Protein AF-A0A7X8PTX6-F1 (afdb_monomer_lite)

Radius of gyration: 10.62 Å; chains: 1; bounding box: 25×17×28 Å

Foldseek 3Di:
DAEEEQEDCADPPPGHLVRVLVVVVVVCCVVVVPYHYHYDD

Secondary structure (DSSP, 8-state):
--EEEE-PPPBTTTB-HHHHHHHHHHHHHHH-TTPEEEE--

Structure (mmCIF, N/CA/C/O backbone):
data_AF-A0A7X8PTX6-F1
#
_entry.id   AF-A0A7X8PTX6-F1
#
loop_
_atom_site.group_PDB
_atom_site.id
_atom_site.type_symbol
_atom_site.label_atom_id
_atom_site.label_alt_id
_atom_site.label_comp_id
_atom_site.label_asym_id
_atom_site.label_entity_id
_atom_site.label_seq_id
_atom_site.pdbx_PDB_ins_code
_atom_site.Cartn_x
_atom_site.Cartn_y
_atom_site.Cartn_z
_at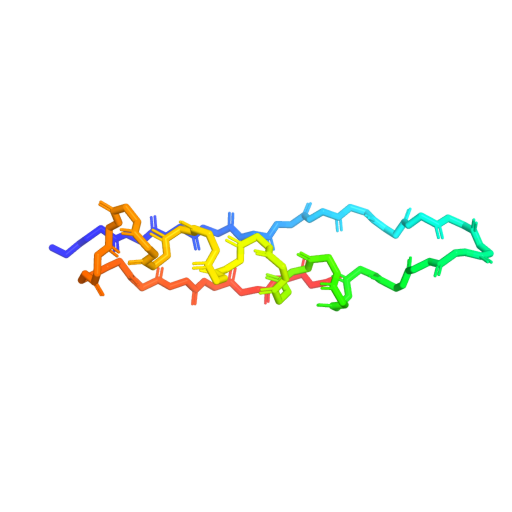om_site.occupancy
_atom_site.B_iso_or_equiv
_atom_site.auth_seq_id
_atom_site.auth_comp_id
_atom_site.auth_asym_id
_atom_site.auth_atom_id
_atom_site.pdbx_PDB_model_num
ATOM 1 N N . MET A 1 1 ? -15.050 4.244 12.376 1.00 78.38 1 MET A N 1
ATOM 2 C CA . MET A 1 1 ? -13.773 3.724 11.837 1.00 78.38 1 MET A CA 1
ATOM 3 C C . MET A 1 1 ? -13.761 3.909 10.332 1.00 78.38 1 MET A C 1
ATOM 5 O O . MET A 1 1 ? -14.683 3.431 9.679 1.00 78.38 1 MET A O 1
ATOM 9 N N . LYS A 1 2 ? -12.780 4.632 9.783 1.00 91.69 2 LYS A N 1
ATOM 10 C CA . LYS A 1 2 ? -12.636 4.779 8.327 1.00 91.69 2 LYS A CA 1
ATOM 11 C C . LYS A 1 2 ? -11.821 3.602 7.789 1.00 91.69 2 LYS A C 1
ATOM 13 O O . LYS A 1 2 ? -10.875 3.170 8.445 1.00 91.69 2 LYS A O 1
ATOM 18 N N . LYS A 1 3 ? -12.203 3.077 6.626 1.00 96.88 3 LYS A N 1
ATOM 19 C CA . LYS A 1 3 ? -11.443 2.048 5.905 1.00 96.88 3 LYS A CA 1
ATOM 20 C C . LYS A 1 3 ? -10.985 2.610 4.567 1.00 96.88 3 LYS A C 1
ATOM 22 O O . LYS A 1 3 ? -11.751 3.322 3.921 1.00 96.88 3 LYS A O 1
ATOM 27 N N . CYS A 1 4 ? -9.768 2.277 4.154 1.00 97.75 4 CYS A N 1
ATOM 28 C CA . CYS A 1 4 ? -9.217 2.656 2.858 1.00 97.75 4 CYS A CA 1
ATOM 29 C C . CYS A 1 4 ? -8.685 1.415 2.141 1.00 97.75 4 CYS A C 1
ATOM 31 O O . CYS A 1 4 ? -7.817 0.718 2.666 1.00 97.75 4 CYS A O 1
ATOM 33 N N . VAL A 1 5 ? -9.227 1.141 0.955 1.00 98.06 5 VAL A N 1
ATOM 34 C CA . VAL A 1 5 ? -8.751 0.069 0.077 1.00 98.06 5 VAL A CA 1
ATOM 35 C C . VAL A 1 5 ? -7.722 0.661 -0.885 1.00 98.06 5 VAL A C 1
ATOM 37 O O . VAL A 1 5 ? -7.977 1.688 -1.510 1.00 98.06 5 VAL A O 1
ATOM 40 N N . ILE A 1 6 ? -6.558 0.027 -0.973 1.00 98.25 6 ILE A N 1
ATOM 41 C CA . ILE A 1 6 ? -5.398 0.455 -1.753 1.00 98.25 6 ILE A CA 1
ATOM 42 C C . ILE A 1 6 ? -5.193 -0.585 -2.857 1.00 98.25 6 ILE A C 1
ATOM 44 O O . ILE A 1 6 ? -4.832 -1.719 -2.552 1.00 98.25 6 ILE A O 1
ATOM 48 N N . MET A 1 7 ? -5.462 -0.201 -4.111 1.00 97.75 7 MET A N 1
ATOM 49 C CA . MET A 1 7 ? -5.363 -1.073 -5.297 1.00 97.75 7 MET A CA 1
ATOM 50 C C . MET A 1 7 ? -4.568 -0.413 -6.445 1.00 97.75 7 MET A C 1
ATOM 52 O O . MET A 1 7 ? -5.137 -0.122 -7.499 1.00 97.75 7 MET A O 1
ATOM 56 N N . PRO A 1 8 ? -3.292 -0.046 -6.236 1.00 95.94 8 PRO A N 1
ATOM 57 C CA . PRO A 1 8 ? -2.451 0.523 -7.279 1.00 95.94 8 PRO A CA 1
ATOM 58 C C . PRO A 1 8 ? -1.947 -0.564 -8.238 1.00 95.94 8 PRO A C 1
ATOM 60 O O . PRO A 1 8 ? -1.765 -1.711 -7.842 1.00 95.94 8 PRO A O 1
ATOM 63 N N . ASP A 1 9 ? -1.630 -0.179 -9.473 1.00 96.44 9 ASP A N 1
ATOM 64 C CA . ASP A 1 9 ? -0.796 -0.998 -10.358 1.00 96.44 9 ASP A CA 1
ATOM 65 C C . ASP A 1 9 ? 0.691 -0.780 -10.031 1.00 96.44 9 ASP A C 1
ATOM 67 O O . ASP A 1 9 ? 1.073 0.215 -9.412 1.00 96.44 9 ASP A O 1
ATOM 71 N N . SER A 1 10 ? 1.531 -1.712 -10.461 1.00 96.19 10 SER A N 1
ATOM 72 C CA . SER A 1 10 ? 2.986 -1.620 -10.433 1.00 96.19 10 SER A CA 1
ATOM 73 C C . SER A 1 10 ? 3.535 -0.511 -11.342 1.00 96.19 10 SER A C 1
ATOM 75 O O . SER A 1 10 ? 2.981 -0.188 -12.394 1.00 96.19 10 SER A O 1
ATOM 77 N N . PHE A 1 11 ? 4.706 0.020 -10.987 1.00 96.06 11 PHE A N 1
ATOM 78 C CA . PHE A 1 11 ? 5.530 0.789 -11.915 1.00 96.06 11 PHE A CA 1
ATOM 79 C C . PHE A 1 11 ? 6.506 -0.171 -12.595 1.00 96.06 11 PHE A C 1
ATOM 81 O O . PHE A 1 11 ? 7.484 -0.611 -11.983 1.00 96.06 11 PHE A O 1
ATOM 88 N N . LYS A 1 12 ? 6.253 -0.503 -13.868 1.00 92.69 12 LYS A N 1
ATOM 89 C CA . LYS A 1 12 ? 7.088 -1.440 -14.641 1.00 92.69 12 LYS A CA 1
ATOM 90 C C . LYS A 1 12 ? 8.579 -1.121 -14.499 1.00 92.69 12 LYS A C 1
ATOM 92 O O . LYS A 1 12 ? 8.996 0.027 -14.631 1.00 92.69 12 LYS A O 1
ATOM 97 N N . HIS A 1 13 ? 9.368 -2.162 -14.237 1.00 93.69 13 HIS A N 1
ATOM 98 C CA . HIS A 1 13 ? 10.827 -2.108 -14.062 1.00 93.69 13 HIS A CA 1
ATOM 99 C C . HIS A 1 13 ? 11.339 -1.223 -12.914 1.00 93.69 13 HIS A C 1
ATOM 101 O O . HIS A 1 13 ? 12.549 -1.076 -12.777 1.00 93.69 13 HIS A O 1
ATOM 107 N N . THR A 1 14 ? 10.453 -0.655 -12.091 1.00 96.94 14 THR A N 1
ATOM 108 C CA . THR A 1 14 ? 10.833 0.279 -11.023 1.00 96.94 14 THR A CA 1
ATOM 109 C C . THR A 1 14 ? 10.338 -0.182 -9.660 1.00 96.94 14 THR A C 1
ATOM 111 O O . THR A 1 14 ? 11.111 -0.192 -8.710 1.00 96.94 14 THR A O 1
ATOM 114 N N . MET A 1 15 ? 9.055 -0.536 -9.546 1.00 96.94 15 MET A N 1
ATOM 115 C CA . MET A 1 15 ? 8.423 -0.795 -8.255 1.00 96.94 15 MET A CA 1
ATOM 116 C C . MET A 1 15 ? 7.236 -1.745 -8.396 1.00 96.94 15 MET A C 1
ATOM 118 O O . MET A 1 15 ? 6.379 -1.579 -9.267 1.00 96.94 15 MET A O 1
ATOM 122 N N . THR A 1 16 ? 7.170 -2.730 -7.513 1.00 97.44 16 THR A N 1
ATOM 123 C CA . THR A 1 16 ? 6.051 -3.669 -7.404 1.00 97.44 16 THR A CA 1
ATOM 124 C C . THR A 1 16 ? 4.806 -2.983 -6.840 1.00 97.44 16 THR A C 1
ATOM 126 O O . THR A 1 16 ? 4.888 -2.002 -6.099 1.00 97.44 16 THR A O 1
ATOM 129 N N . SER A 1 17 ? 3.624 -3.515 -7.144 1.00 97.00 17 SER A N 1
ATOM 130 C CA . SER A 1 17 ? 2.361 -3.019 -6.584 1.00 97.00 17 SER A CA 1
ATOM 131 C C . SER A 1 17 ? 2.305 -3.126 -5.053 1.00 97.00 17 SER A C 1
ATOM 133 O O . SER A 1 17 ? 1.731 -2.257 -4.397 1.00 97.00 17 SER A O 1
ATOM 135 N N . ILE A 1 18 ? 2.979 -4.121 -4.459 1.00 97.19 18 ILE A N 1
ATOM 136 C CA . ILE A 1 18 ? 3.128 -4.264 -3.000 1.00 97.19 18 ILE A CA 1
ATOM 137 C C . ILE A 1 18 ? 3.899 -3.079 -2.407 1.00 97.19 18 ILE A C 1
ATOM 139 O O . ILE A 1 18 ? 3.443 -2.472 -1.439 1.00 97.19 18 ILE A O 1
ATOM 143 N N . GLU A 1 19 ? 5.040 -2.708 -2.988 1.00 97.81 19 GLU A N 1
ATOM 144 C CA . GLU A 1 19 ? 5.834 -1.566 -2.512 1.00 97.81 19 GLU A CA 1
ATOM 145 C C . GLU A 1 19 ? 5.035 -0.258 -2.587 1.00 97.81 19 GLU A C 1
ATOM 147 O O . GLU A 1 19 ? 5.060 0.550 -1.653 1.00 97.81 19 GLU A O 1
ATOM 152 N N . ILE A 1 20 ? 4.250 -0.084 -3.653 1.00 97.75 20 ILE A N 1
ATOM 153 C CA . ILE A 1 20 ? 3.361 1.071 -3.811 1.00 97.75 20 ILE A CA 1
ATOM 154 C C . ILE A 1 20 ? 2.261 1.049 -2.743 1.00 97.75 20 ILE A C 1
ATOM 156 O O . ILE A 1 20 ? 2.012 2.075 -2.103 1.00 97.75 20 ILE A O 1
ATOM 160 N N . CYS A 1 21 ? 1.646 -0.111 -2.482 1.00 98.00 21 CYS A N 1
ATOM 161 C CA . CYS A 1 21 ? 0.663 -0.274 -1.410 1.00 98.00 21 CYS A CA 1
ATOM 162 C C . CYS A 1 21 ? 1.220 0.163 -0.046 1.00 98.00 21 CYS A C 1
ATOM 164 O O . CYS A 1 21 ? 0.527 0.842 0.715 1.00 98.00 21 CYS A O 1
ATOM 166 N N . GLU A 1 22 ? 2.469 -0.189 0.269 1.00 97.94 22 GLU A N 1
ATOM 167 C CA . GLU A 1 22 ? 3.129 0.196 1.524 1.00 97.94 22 GLU A CA 1
ATOM 168 C C . GLU A 1 22 ? 3.413 1.699 1.619 1.00 97.94 22 GLU A C 1
ATOM 170 O O . GLU A 1 22 ? 3.273 2.302 2.689 1.00 97.94 22 GLU A O 1
ATOM 175 N N . ILE A 1 23 ? 3.820 2.334 0.518 1.00 97.94 23 ILE A N 1
ATOM 176 C CA . ILE A 1 23 ? 4.045 3.787 0.471 1.00 97.94 23 ILE A CA 1
ATOM 177 C C . ILE A 1 23 ? 2.726 4.532 0.702 1.00 97.94 23 ILE A C 1
ATOM 179 O O . ILE A 1 23 ? 2.660 5.424 1.555 1.00 97.94 23 ILE A O 1
ATOM 183 N N . ILE A 1 24 ? 1.667 4.135 -0.006 1.00 97.94 24 ILE A N 1
ATOM 184 C CA . ILE A 1 24 ? 0.339 4.746 0.116 1.00 97.94 24 ILE A CA 1
ATOM 185 C C . ILE A 1 24 ? -0.208 4.555 1.537 1.00 97.94 24 ILE A C 1
ATOM 187 O O . ILE A 1 24 ? -0.654 5.524 2.155 1.00 97.94 24 ILE A O 1
ATOM 191 N N . ALA A 1 25 ? -0.119 3.342 2.096 1.00 97.94 25 ALA A N 1
ATOM 192 C CA . ALA A 1 25 ? -0.607 3.048 3.444 1.00 97.94 25 ALA A CA 1
ATOM 193 C C . ALA A 1 25 ? 0.076 3.918 4.508 1.00 97.94 25 ALA A C 1
ATOM 195 O O . ALA A 1 25 ? -0.610 4.524 5.332 1.00 97.94 25 ALA A O 1
ATOM 196 N N . ARG A 1 26 ? 1.409 4.058 4.457 1.00 98.25 26 ARG A N 1
ATOM 197 C CA . ARG A 1 26 ? 2.157 4.928 5.383 1.00 98.25 26 ARG A CA 1
ATOM 198 C C . ARG A 1 26 ? 1.671 6.374 5.330 1.00 98.25 26 ARG A C 1
ATOM 200 O O . ARG A 1 26 ? 1.511 7.008 6.372 1.00 98.25 26 ARG A O 1
ATOM 207 N N . LYS A 1 27 ? 1.389 6.887 4.130 1.00 98.25 27 LYS A N 1
ATOM 208 C CA . LYS A 1 27 ? 0.894 8.256 3.961 1.00 98.25 27 LYS A CA 1
ATOM 209 C C . LYS A 1 27 ? -0.537 8.421 4.466 1.00 98.25 27 LYS A C 1
ATOM 211 O O . LYS A 1 27 ? -0.833 9.435 5.089 1.00 98.25 27 LYS A O 1
ATOM 216 N N . ILE A 1 28 ? -1.401 7.424 4.267 1.00 97.81 28 ILE A N 1
ATOM 217 C CA . ILE A 1 28 ? -2.766 7.422 4.813 1.00 97.81 28 ILE A CA 1
ATOM 218 C C . ILE A 1 28 ? -2.735 7.484 6.337 1.00 97.81 28 ILE A C 1
ATOM 220 O O . ILE A 1 28 ? -3.399 8.347 6.902 1.00 97.81 28 ILE A O 1
ATOM 224 N N . ILE A 1 29 ? -1.946 6.632 6.997 1.00 97.12 29 ILE A N 1
ATOM 225 C CA . ILE A 1 29 ? -1.857 6.605 8.466 1.00 97.12 29 ILE A CA 1
ATOM 226 C C . ILE A 1 29 ? -1.299 7.922 9.026 1.00 97.12 29 ILE A C 1
ATOM 228 O O . ILE A 1 29 ? -1.726 8.358 10.089 1.00 97.12 29 ILE A O 1
ATOM 232 N N . GLN A 1 30 ? -0.422 8.616 8.290 1.00 98.06 30 GLN A N 1
ATOM 233 C CA . GLN A 1 30 ? 0.081 9.934 8.698 1.00 98.06 30 GLN A CA 1
ATOM 234 C C . GLN A 1 30 ? -1.032 10.994 8.833 1.00 98.06 30 GLN A C 1
ATOM 236 O O . G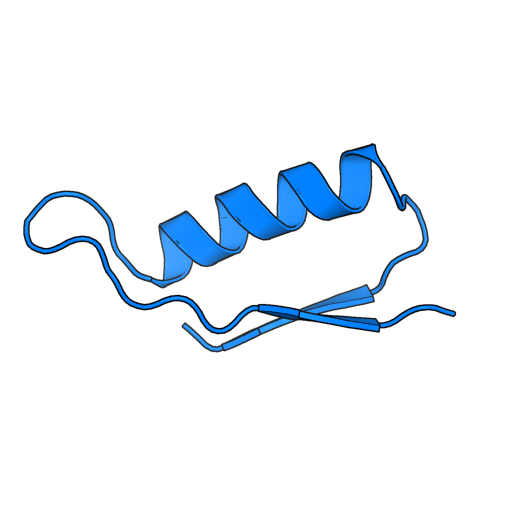LN A 1 30 ? -0.942 11.854 9.705 1.00 98.06 30 GLN A O 1
ATOM 241 N N . PHE A 1 31 ? -2.061 10.959 7.978 1.00 97.44 31 PHE A N 1
ATOM 242 C CA . PHE A 1 31 ? -3.175 11.925 8.005 1.00 97.44 31 PHE A CA 1
ATOM 243 C C . PHE A 1 31 ? -4.436 11.387 8.689 1.00 97.44 31 PHE A C 1
ATOM 245 O O . PHE A 1 31 ? -5.253 12.160 9.184 1.00 97.44 31 PHE A O 1
ATOM 252 N N . TYR A 1 32 ? -4.597 10.066 8.716 1.00 97.00 32 TYR A N 1
ATOM 253 C CA . TYR A 1 32 ? -5.718 9.359 9.319 1.00 97.00 32 TYR A CA 1
ATOM 254 C C . TYR A 1 32 ? -5.190 8.208 10.190 1.00 97.00 32 TYR A C 1
ATOM 256 O O . TYR A 1 32 ? -5.247 7.052 9.760 1.00 97.00 32 TYR A O 1
ATOM 264 N N . PRO A 1 33 ? -4.692 8.501 11.406 1.00 96.12 33 PRO A N 1
ATOM 265 C CA . PRO A 1 33 ? -4.056 7.504 12.273 1.00 96.12 33 PRO A CA 1
ATOM 266 C C . PRO A 1 33 ? -4.940 6.291 12.584 1.00 96.12 33 PRO A C 1
ATOM 268 O O . PRO A 1 33 ? -4.450 5.168 12.632 1.00 96.12 33 PRO A O 1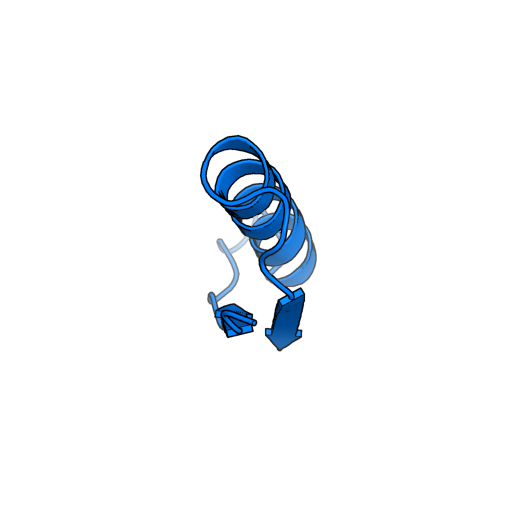
ATOM 271 N N . ASP A 1 34 ? -6.254 6.502 12.697 1.00 96.69 34 ASP A N 1
ATOM 272 C CA . ASP A 1 34 ? -7.232 5.450 13.007 1.00 96.69 34 ASP A CA 1
ATOM 273 C C . ASP A 1 34 ? -7.840 4.784 11.755 1.00 96.69 34 ASP A C 1
ATOM 275 O O . ASP A 1 34 ? -8.872 4.104 11.826 1.00 96.69 34 ASP A O 1
ATOM 279 N N . CYS A 1 35 ? -7.273 5.032 10.568 1.00 97.19 35 CYS A N 1
ATOM 280 C CA . CYS A 1 35 ? -7.750 4.437 9.324 1.00 97.19 35 CYS A CA 1
ATOM 281 C C . CYS A 1 35 ? -7.255 2.998 9.185 1.00 97.19 35 CYS A C 1
ATOM 283 O O . CYS A 1 35 ? -6.057 2.728 9.207 1.00 97.19 35 CYS A O 1
ATOM 285 N N . GLN A 1 36 ? -8.172 2.065 8.947 1.00 97.81 36 GLN A N 1
ATOM 286 C CA . GLN A 1 36 ? -7.800 0.706 8.578 1.00 97.81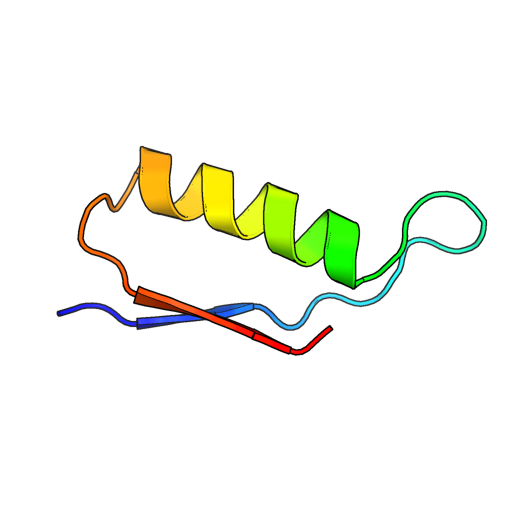 36 GLN A CA 1
ATOM 287 C C . GLN A 1 36 ? -7.475 0.655 7.080 1.00 97.81 36 GLN A C 1
ATOM 289 O O . GLN A 1 36 ? -8.354 0.873 6.243 1.00 97.81 36 GLN A O 1
ATOM 2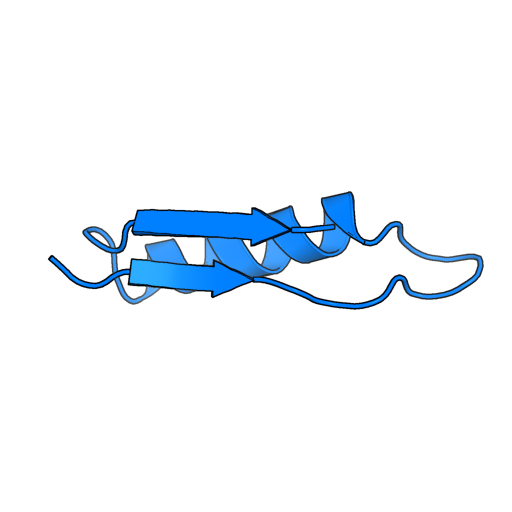94 N N . THR A 1 37 ? -6.229 0.331 6.736 1.00 97.69 37 THR A N 1
ATOM 295 C CA . THR A 1 37 ? -5.802 0.152 5.341 1.00 97.69 37 THR A CA 1
ATOM 296 C C . THR A 1 37 ? -5.925 -1.314 4.917 1.00 97.69 37 THR A C 1
ATOM 298 O O . THR A 1 37 ? -5.575 -2.219 5.672 1.00 97.69 37 THR A O 1
ATOM 301 N N . ILE A 1 38 ? -6.450 -1.557 3.714 1.00 98.00 38 ILE A N 1
ATOM 302 C CA . ILE A 1 38 ? -6.551 -2.878 3.078 1.00 98.00 38 ILE A CA 1
ATOM 303 C C . ILE A 1 38 ? -5.788 -2.793 1.760 1.00 98.00 38 ILE A C 1
ATOM 305 O O . ILE A 1 38 ? -6.099 -1.941 0.935 1.00 98.00 38 ILE A O 1
ATOM 309 N N . LYS A 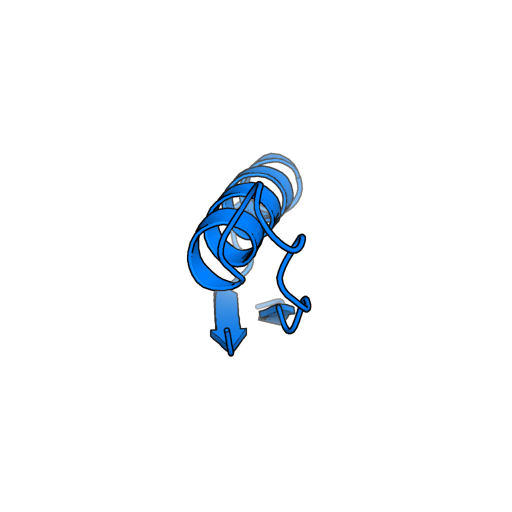1 39 ? -4.787 -3.650 1.571 1.00 97.94 39 LYS A N 1
ATOM 310 C CA . LYS A 1 39 ? -3.900 -3.638 0.402 1.00 97.94 39 LYS A CA 1
ATOM 311 C C . LYS A 1 39 ? -4.291 -4.777 -0.533 1.00 97.94 39 LYS A C 1
ATOM 313 O O . LYS A 1 39 ? -4.374 -5.917 -0.082 1.00 97.94 39 LYS A O 1
ATOM 318 N N . ILE A 1 40 ? -4.531 -4.464 -1.800 1.00 97.25 40 ILE A N 1
ATOM 319 C CA . ILE A 1 40 ? -4.758 -5.438 -2.871 1.00 97.25 40 ILE A CA 1
ATOM 320 C C . ILE A 1 40 ? -3.728 -5.103 -3.957 1.00 97.25 40 ILE A C 1
ATOM 322 O O . ILE A 1 40 ? -3.997 -4.228 -4.781 1.00 97.25 40 ILE A O 1
ATOM 326 N N . PRO A 1 41 ? -2.518 -5.680 -3.859 1.00 91.06 41 PRO A N 1
ATOM 327 C CA . PRO A 1 41 ? -1.453 -5.461 -4.829 1.00 91.06 41 PRO A CA 1
ATOM 328 C C . PRO A 1 41 ? -1.758 -6.115 -6.180 1.00 91.06 41 PRO A C 1
ATOM 330 O O . PRO A 1 41 ? -2.607 -7.032 -6.233 1.00 91.06 41 PRO A O 1
#

Sequence (41 aa):
MKKCVIMPDSFKHTMTSIEICEIIARKIIQFYPDCQTIKIP

pLDDT: mean 96.45, std 3.31, range [78.38, 98.25]